Protein AF-A0A515HGI5-F1 (afdb_monomer)

Solvent-accessible surface area (backbone atoms only — not comparable to full-atom values): 8576 Å² total; per-residue (Å²): 140,82,84,86,80,77,75,66,64,67,62,56,62,54,68,78,71,72,86,83,85,88,84,92,78,90,78,96,66,94,70,82,84,77,70,82,74,80,68,77,83,70,63,61,58,59,53,52,50,56,49,50,52,51,30,53,51,26,52,74,74,65,39,55,68,63,23,52,50,46,45,52,54,48,57,76,73,31,30,85,83,54,55,74,58,27,27,50,49,30,54,52,42,52,52,51,53,32,55,77,66,72,48,79,80,79,85,84,60,73,67,54,58,60,51,47,54,75,75,41,64,63,63,55,50,54,49,54,54,50,54,66,72,74,108

Nearest PDB structures (foldseek):
  5b3h-assembly2_D  TM=8.197E-01  e=2.153E-03  Arabidopsis thaliana
  5b3h-assembly1_A  TM=8.182E-01  e=2.288E-03  Arabidopsis thaliana
  2d2s-assembly1_A  TM=8.389E-01  e=7.879E+00  Saccharomyces cerevisiae

Structure (mmCIF, N/CA/C/O backbone):
data_AF-A0A515HGI5-F1
#
_entry.id   AF-A0A515HGI5-F1
#
loop_
_atom_site.group_PDB
_atom_site.id
_atom_site.type_symbol
_atom_site.label_atom_id
_atom_site.label_alt_id
_atom_site.label_comp_id
_atom_site.label_asym_id
_atom_site.label_entity_id
_atom_site.label_seq_id
_atom_site.pdbx_PDB_ins_code
_atom_site.Cartn_x
_atom_site.Cartn_y
_atom_site.Cartn_z
_atom_site.o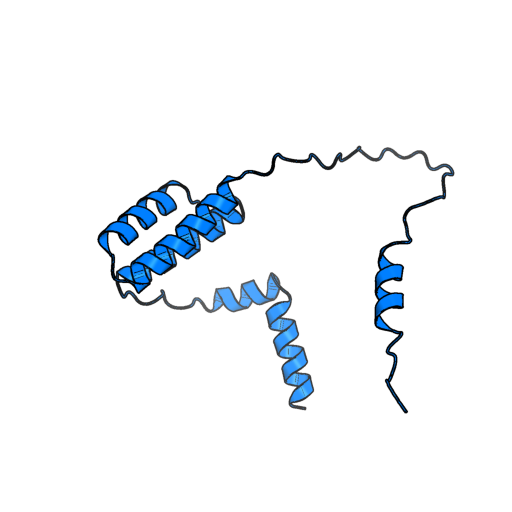ccupancy
_atom_site.B_iso_or_equiv
_atom_site.auth_seq_id
_atom_site.auth_comp_id
_atom_site.auth_asym_id
_atom_site.auth_atom_id
_atom_site.pdbx_PDB_model_num
ATOM 1 N N . MET A 1 1 ? 50.529 -17.549 0.364 1.00 38.00 1 MET A N 1
ATOM 2 C CA . MET A 1 1 ? 50.466 -17.084 -1.042 1.00 38.00 1 MET A CA 1
ATOM 3 C C . MET A 1 1 ? 49.155 -17.610 -1.610 1.00 38.00 1 MET A C 1
ATOM 5 O O . MET A 1 1 ? 48.990 -18.815 -1.570 1.00 38.00 1 MET A O 1
ATOM 9 N N . LEU A 1 2 ? 48.147 -16.842 -2.024 1.00 35.50 2 LEU A N 1
ATOM 10 C CA . LEU A 1 2 ? 48.028 -15.441 -2.443 1.00 35.50 2 LEU A CA 1
ATOM 11 C C . LEU A 1 2 ? 46.649 -14.912 -1.991 1.00 35.50 2 LEU A C 1
ATOM 13 O O . LEU A 1 2 ? 45.642 -15.561 -2.255 1.00 35.50 2 LEU A O 1
ATOM 17 N N . THR A 1 3 ? 46.590 -13.745 -1.347 1.00 35.22 3 THR A N 1
ATOM 18 C CA . THR A 1 3 ? 45.359 -12.947 -1.246 1.00 35.22 3 THR A CA 1
ATOM 19 C C . THR A 1 3 ? 45.300 -12.046 -2.475 1.00 35.22 3 THR A C 1
ATOM 21 O O . THR A 1 3 ? 46.195 -11.236 -2.712 1.00 35.22 3 THR A O 1
ATOM 24 N N . ILE A 1 4 ? 44.281 -12.239 -3.310 1.00 42.59 4 ILE A N 1
ATOM 25 C CA . ILE A 1 4 ? 44.051 -11.423 -4.503 1.00 42.59 4 ILE A CA 1
AT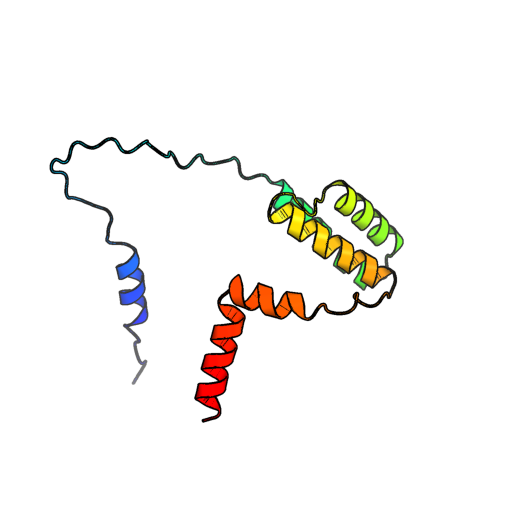OM 26 C C . ILE A 1 4 ? 43.473 -10.088 -4.032 1.00 42.59 4 ILE A C 1
ATOM 28 O O . ILE A 1 4 ? 42.347 -10.018 -3.550 1.00 42.59 4 ILE A O 1
ATOM 32 N N . SER A 1 5 ? 44.295 -9.048 -4.129 1.00 40.59 5 SER A N 1
ATOM 33 C CA . SER A 1 5 ? 43.926 -7.659 -3.880 1.00 40.59 5 SER A CA 1
ATOM 34 C C . SER A 1 5 ? 43.156 -7.133 -5.096 1.00 40.59 5 SER A C 1
ATOM 36 O O . SER A 1 5 ? 43.644 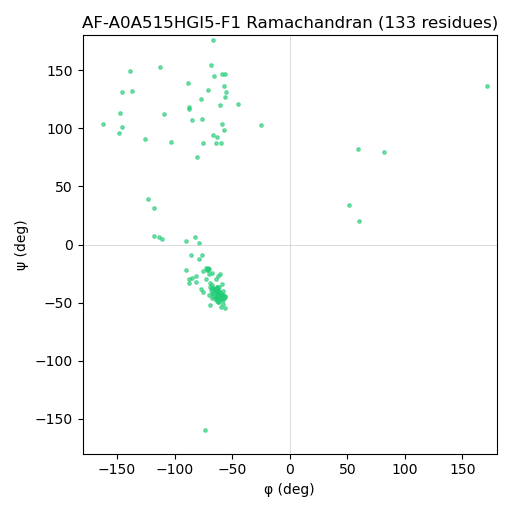-7.243 -6.220 1.00 40.59 5 SER A O 1
ATOM 38 N N . THR A 1 6 ? 41.950 -6.599 -4.896 1.00 50.44 6 THR A N 1
ATOM 39 C CA . THR A 1 6 ? 41.094 -6.003 -5.937 1.00 50.44 6 THR A CA 1
ATOM 40 C C . THR A 1 6 ? 41.150 -4.470 -5.854 1.00 50.44 6 THR A C 1
ATOM 42 O O . THR A 1 6 ? 40.312 -3.875 -5.181 1.00 50.44 6 THR A O 1
ATOM 45 N N . PRO A 1 7 ? 42.100 -3.792 -6.526 1.00 50.66 7 PRO A N 1
ATOM 46 C CA . PRO A 1 7 ? 42.270 -2.335 -6.432 1.00 50.66 7 PRO A CA 1
ATOM 47 C C . PRO A 1 7 ? 41.270 -1.514 -7.272 1.00 50.66 7 PRO A C 1
ATOM 49 O O . PRO A 1 7 ? 41.363 -0.292 -7.314 1.00 50.66 7 PRO A O 1
ATOM 52 N N . CYS A 1 8 ? 40.330 -2.153 -7.977 1.00 50.16 8 CYS A N 1
ATOM 53 C CA . CYS A 1 8 ? 39.478 -1.469 -8.956 1.00 50.16 8 CYS A CA 1
ATOM 54 C C . CYS A 1 8 ? 38.283 -0.724 -8.327 1.00 50.16 8 CYS A C 1
ATOM 56 O O . CYS A 1 8 ? 37.830 0.274 -8.882 1.00 50.16 8 CYS A O 1
ATOM 58 N N . LEU A 1 9 ? 37.787 -1.163 -7.162 1.00 51.34 9 LEU A N 1
ATOM 59 C CA . LEU A 1 9 ? 36.572 -0.586 -6.573 1.00 51.34 9 LEU A CA 1
ATOM 60 C C . LEU A 1 9 ? 36.824 0.782 -5.910 1.00 51.34 9 LEU A C 1
ATOM 62 O O . LEU A 1 9 ? 36.020 1.697 -6.074 1.00 51.34 9 LEU A O 1
ATOM 66 N N . ASP A 1 10 ? 37.968 0.953 -5.239 1.00 49.84 10 ASP A N 1
ATOM 67 C CA . ASP A 1 10 ? 38.320 2.214 -4.566 1.00 49.84 10 ASP A CA 1
ATOM 68 C C . ASP A 1 10 ? 38.618 3.354 -5.550 1.00 49.84 10 ASP A C 1
ATOM 70 O O . ASP A 1 10 ? 38.276 4.505 -5.288 1.00 49.84 10 ASP A O 1
ATOM 74 N N . GLN A 1 11 ? 39.184 3.054 -6.724 1.00 52.41 11 GLN A N 1
ATOM 75 C CA . GLN A 1 11 ? 39.459 4.072 -7.750 1.00 52.41 11 GLN A CA 1
ATOM 76 C C . GLN A 1 11 ? 38.193 4.585 -8.449 1.00 52.41 11 GLN A C 1
ATOM 78 O O . GLN A 1 11 ? 38.197 5.684 -8.998 1.00 52.41 11 GLN A O 1
ATOM 83 N N . MET A 1 12 ? 37.098 3.818 -8.430 1.00 48.91 12 MET A N 1
ATOM 84 C CA . MET A 1 12 ? 35.843 4.251 -9.048 1.00 48.91 12 MET A CA 1
ATOM 85 C C . MET A 1 12 ? 35.053 5.188 -8.123 1.00 48.91 12 MET A C 1
ATOM 87 O O . MET A 1 12 ? 34.406 6.117 -8.602 1.00 48.91 12 MET A O 1
ATOM 91 N N . LEU A 1 13 ? 35.154 5.000 -6.802 1.00 48.25 13 LEU A N 1
ATOM 92 C CA . LEU A 1 13 ? 34.482 5.841 -5.804 1.00 48.25 13 LEU A CA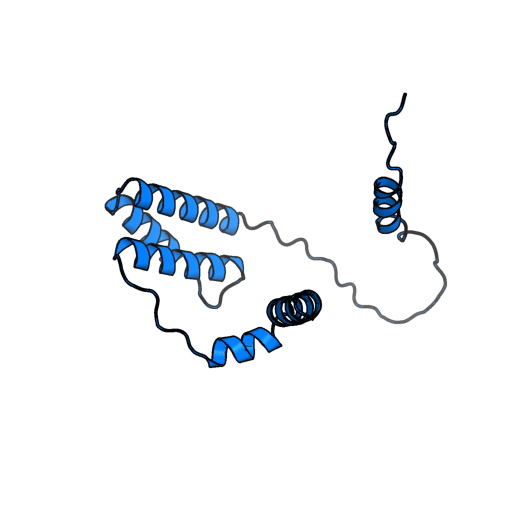 1
ATOM 93 C C . LEU A 1 13 ? 35.114 7.235 -5.671 1.00 48.25 13 LEU A C 1
ATOM 95 O O . LEU A 1 13 ? 34.394 8.198 -5.420 1.00 48.25 13 LEU A O 1
ATOM 99 N N . THR A 1 14 ? 36.420 7.375 -5.915 1.00 48.31 14 THR A N 1
ATOM 100 C CA . THR A 1 14 ? 37.104 8.683 -5.907 1.00 48.31 14 THR A CA 1
ATOM 101 C C . THR A 1 14 ? 36.809 9.524 -7.151 1.00 48.31 14 THR A C 1
ATOM 103 O O . THR A 1 14 ? 36.888 10.750 -7.101 1.00 48.31 14 THR A O 1
ATOM 106 N N . SER A 1 15 ? 36.408 8.895 -8.263 1.00 42.94 15 SER A N 1
ATOM 107 C CA . SER A 1 15 ? 36.066 9.596 -9.510 1.00 42.94 15 SER A CA 1
ATOM 108 C C . SER A 1 15 ? 34.756 10.392 -9.415 1.00 42.94 15 SER A C 1
ATOM 110 O O . SER A 1 15 ? 34.563 11.354 -10.154 1.00 42.94 15 SER A O 1
ATOM 112 N N . PHE A 1 16 ? 33.873 10.053 -8.469 1.00 40.91 16 PHE A N 1
ATOM 113 C CA . PHE A 1 16 ? 32.624 10.790 -8.244 1.00 40.91 16 PHE A CA 1
ATOM 114 C C . PHE A 1 16 ? 32.777 12.009 -7.320 1.00 40.91 16 PHE A C 1
ATOM 116 O O . PHE A 1 16 ? 31.839 12.795 -7.208 1.00 40.91 16 PHE A O 1
ATOM 123 N N . THR A 1 17 ? 33.934 12.196 -6.675 1.00 46.88 17 THR A N 1
ATOM 124 C CA . THR A 1 17 ? 34.132 13.234 -5.644 1.00 46.88 17 THR A CA 1
ATOM 125 C C . THR A 1 17 ? 35.070 14.377 -6.048 1.00 46.88 17 THR A C 1
ATOM 127 O O . THR A 1 17 ? 35.344 15.236 -5.220 1.00 46.88 17 THR A O 1
ATOM 130 N N . SER A 1 18 ? 35.565 14.428 -7.291 1.00 40.84 18 SER A N 1
ATOM 131 C CA . SER A 1 18 ? 36.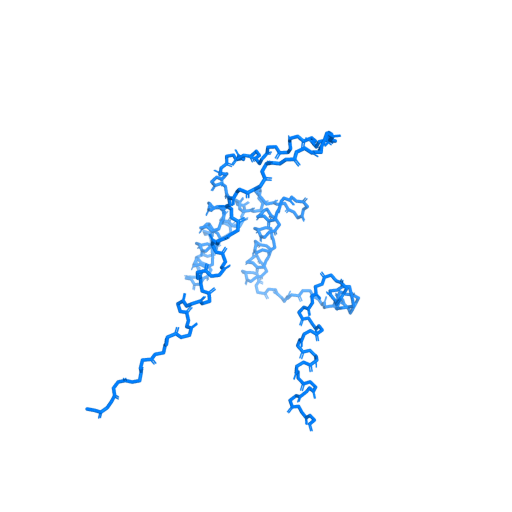634 15.368 -7.695 1.00 40.84 18 SER A CA 1
ATOM 132 C C . SER A 1 18 ? 36.259 16.379 -8.783 1.00 40.84 18 SER A C 1
ATOM 134 O O . SER A 1 18 ? 37.127 16.799 -9.541 1.00 40.84 18 SER A O 1
ATOM 136 N N . HIS A 1 19 ? 35.002 16.821 -8.863 1.00 42.34 19 HIS A N 1
ATOM 137 C CA . HIS A 1 19 ? 34.651 17.937 -9.755 1.00 42.34 19 HIS A CA 1
ATOM 138 C C . HIS A 1 19 ? 33.982 19.117 -9.041 1.00 42.34 19 HIS A C 1
ATOM 140 O O . HIS A 1 19 ? 33.089 19.755 -9.589 1.00 42.34 19 HIS A O 1
ATOM 146 N N . GLU A 1 20 ? 34.456 19.447 -7.842 1.00 42.91 20 GLU A N 1
ATOM 147 C CA . GLU A 1 20 ? 34.220 20.755 -7.230 1.00 42.91 20 GLU A CA 1
ATOM 148 C C . GLU A 1 20 ? 35.578 21.346 -6.848 1.00 42.91 20 GLU A C 1
ATOM 150 O O . GLU A 1 20 ? 36.102 21.010 -5.795 1.00 42.91 20 GLU A O 1
ATOM 155 N N . GLU A 1 21 ? 36.190 22.116 -7.757 1.00 36.97 21 GLU A N 1
ATOM 156 C CA . GLU A 1 21 ? 36.837 23.412 -7.473 1.00 36.97 21 GLU A CA 1
ATOM 157 C C . GLU A 1 21 ? 37.632 23.953 -8.687 1.00 36.97 21 GLU A C 1
ATOM 159 O O . GLU A 1 21 ? 38.370 23.233 -9.354 1.00 36.97 21 GLU A O 1
ATOM 164 N N . GLU A 1 22 ? 37.466 25.262 -8.925 1.00 35.94 22 GLU A N 1
ATOM 165 C CA . GLU A 1 22 ? 38.359 26.176 -9.664 1.00 35.94 22 GLU A CA 1
ATOM 166 C C . GLU A 1 22 ? 38.319 26.233 -11.214 1.00 35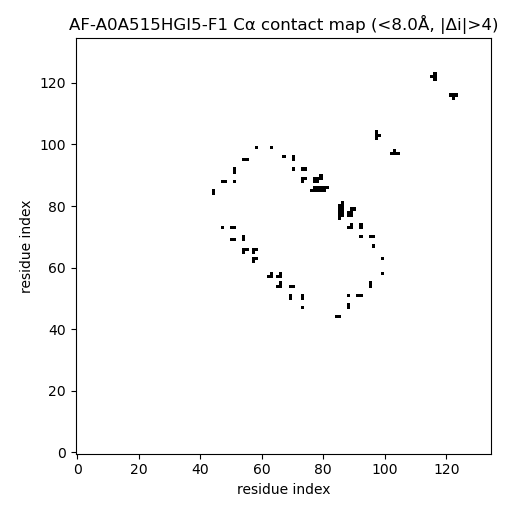.94 22 GLU A C 1
ATOM 168 O O . GLU A 1 22 ? 39.255 25.846 -11.915 1.00 35.94 22 GLU A O 1
ATOM 173 N N . HIS A 1 23 ? 37.323 26.950 -11.759 1.00 34.03 23 HIS A N 1
ATOM 174 C CA . HIS A 1 23 ? 37.644 27.982 -12.763 1.00 34.03 23 HIS A CA 1
ATOM 175 C C . HIS A 1 23 ? 36.665 29.165 -12.734 1.00 34.03 23 HIS A C 1
ATOM 177 O O . HIS A 1 23 ? 35.594 29.159 -13.341 1.00 34.03 23 HIS A O 1
ATOM 183 N N . ASN A 1 24 ? 37.070 30.217 -12.026 1.00 36.81 24 ASN A N 1
ATOM 184 C CA . ASN A 1 24 ? 36.473 31.540 -12.098 1.00 36.81 24 ASN A CA 1
ATOM 185 C C . ASN A 1 24 ? 37.106 32.309 -13.267 1.00 36.81 24 ASN A C 1
ATOM 187 O O . ASN A 1 24 ? 38.260 32.721 -13.170 1.00 36.81 24 ASN A O 1
ATOM 191 N N . GLN A 1 25 ? 36.362 32.506 -14.360 1.00 36.44 25 GLN A N 1
ATOM 192 C CA . GLN A 1 25 ? 36.553 33.650 -15.257 1.00 36.44 25 GLN A CA 1
ATOM 193 C C . GLN A 1 25 ? 35.316 33.877 -16.149 1.00 36.44 25 GLN A C 1
ATOM 195 O O . GLN A 1 25 ? 35.081 33.199 -17.143 1.00 36.44 25 GLN A O 1
ATOM 200 N N . GLN A 1 26 ? 34.544 34.897 -15.767 1.00 42.34 26 GLN A N 1
ATOM 201 C CA . GLN A 1 26 ? 33.887 35.852 -16.664 1.00 42.34 26 GLN A CA 1
ATOM 202 C C . GLN A 1 26 ? 32.891 35.312 -17.718 1.00 42.34 26 GLN A C 1
ATOM 204 O O . GLN A 1 26 ? 33.173 35.277 -18.915 1.00 42.34 26 GLN A O 1
ATOM 209 N N . LYS A 1 27 ? 31.636 35.065 -17.313 1.00 38.22 27 LYS A N 1
ATOM 210 C CA . LYS A 1 27 ? 30.482 35.269 -18.210 1.00 38.22 27 LYS A CA 1
ATOM 211 C C . LYS A 1 27 ? 29.252 35.753 -17.443 1.00 38.22 27 LYS A C 1
ATOM 213 O O . LYS A 1 27 ? 28.532 35.012 -16.789 1.00 38.22 27 LYS A O 1
ATOM 218 N N . GLN A 1 28 ? 29.053 37.054 -17.555 1.00 42.00 28 GLN A N 1
ATOM 219 C CA . GLN A 1 28 ? 27.926 37.851 -17.103 1.00 42.00 28 GLN A CA 1
ATOM 220 C C . GLN A 1 28 ? 26.621 37.379 -17.769 1.00 42.00 28 GLN A C 1
ATOM 222 O O . GLN A 1 28 ? 26.273 37.899 -18.817 1.00 42.00 28 GLN A O 1
ATOM 227 N N . HIS A 1 29 ? 25.908 36.398 -17.206 1.00 35.25 29 HIS A N 1
ATOM 228 C CA . HIS A 1 29 ? 24.497 36.135 -17.529 1.00 35.25 29 HIS A CA 1
ATOM 229 C C . HIS A 1 29 ? 23.757 35.609 -16.290 1.00 35.25 29 HIS A C 1
ATOM 231 O O . HIS A 1 29 ? 24.039 34.520 -15.794 1.00 35.25 29 HIS A O 1
ATOM 237 N N . GLN A 1 30 ? 22.820 36.436 -15.814 1.00 47.94 30 GLN A N 1
ATOM 238 C CA . GLN A 1 30 ? 21.785 36.175 -14.809 1.00 47.94 30 GLN A CA 1
ATOM 239 C C . GLN A 1 30 ? 21.401 34.689 -14.690 1.00 47.94 30 GLN A C 1
ATOM 241 O O . GLN A 1 30 ? 20.625 34.183 -15.494 1.00 47.94 30 GLN A O 1
ATOM 246 N N . HIS A 1 31 ? 21.887 34.010 -13.653 1.00 37.44 31 HIS A N 1
ATOM 247 C CA . HIS A 1 31 ? 21.286 32.769 -13.174 1.00 37.44 31 HIS A CA 1
ATOM 248 C C . HIS A 1 31 ? 20.625 33.069 -11.834 1.00 37.44 31 HIS A C 1
ATOM 250 O O . HIS A 1 31 ? 21.293 33.405 -10.857 1.00 37.44 31 HIS A O 1
ATOM 256 N N . LEU A 1 32 ? 19.291 33.006 -11.828 1.00 43.38 32 LEU A N 1
ATOM 257 C CA . LEU A 1 32 ? 18.465 32.995 -10.626 1.00 43.38 32 LEU A CA 1
ATOM 258 C C . LEU A 1 32 ? 19.079 32.019 -9.612 1.00 43.38 32 LEU A C 1
ATOM 260 O O . LEU A 1 32 ? 19.201 30.830 -9.900 1.00 43.38 32 LEU A O 1
ATOM 264 N N . LEU A 1 33 ? 19.436 32.516 -8.428 1.00 41.03 33 LEU A N 1
ATOM 265 C CA . LEU A 1 33 ? 19.828 31.685 -7.295 1.00 41.03 33 LEU A CA 1
ATOM 266 C C . LEU A 1 33 ? 18.636 30.812 -6.881 1.00 41.03 33 LEU A C 1
ATOM 268 O O . LEU A 1 33 ? 17.797 31.218 -6.077 1.00 41.03 33 LEU A O 1
ATOM 272 N N . ILE A 1 34 ? 18.555 29.598 -7.422 1.00 48.41 34 ILE A N 1
ATOM 273 C CA . ILE A 1 34 ? 17.757 28.530 -6.826 1.00 48.41 34 ILE A CA 1
ATOM 274 C C . ILE A 1 34 ? 18.556 28.054 -5.616 1.00 48.41 34 ILE A C 1
ATOM 276 O O . ILE A 1 34 ? 19.379 27.146 -5.696 1.00 48.41 34 ILE A O 1
ATOM 280 N N . HIS A 1 35 ? 18.345 28.717 -4.481 1.00 45.53 35 HIS A N 1
ATOM 281 C CA . HIS A 1 35 ? 18.717 28.148 -3.195 1.00 45.53 35 HIS A CA 1
ATOM 282 C C . HIS A 1 35 ? 18.019 26.784 -3.059 1.00 45.53 35 HIS A C 1
ATOM 284 O O . HIS A 1 35 ? 16.790 26.737 -3.186 1.00 45.53 35 HIS A O 1
ATOM 290 N N . PRO A 1 36 ? 18.733 25.681 -2.760 1.00 46.44 36 PRO A N 1
ATOM 291 C CA . PRO A 1 36 ? 18.085 24.479 -2.271 1.00 46.44 36 PRO A CA 1
ATOM 292 C C . PRO A 1 36 ? 17.518 24.832 -0.897 1.00 46.44 36 PRO A C 1
ATOM 294 O O . PRO A 1 36 ? 18.214 24.843 0.120 1.00 46.44 36 PRO A O 1
ATOM 297 N N . ARG A 1 37 ? 16.244 25.222 -0.887 1.00 37.50 37 ARG A N 1
ATOM 298 C CA . ARG A 1 37 ? 15.458 25.421 0.321 1.00 37.50 37 ARG A CA 1
ATOM 299 C C . ARG A 1 37 ? 15.465 24.079 1.047 1.00 37.50 37 ARG A C 1
ATOM 301 O O . ARG A 1 37 ? 14.818 23.132 0.611 1.00 37.50 37 ARG A O 1
ATOM 308 N N . ARG A 1 38 ? 16.274 23.972 2.107 1.00 47.78 38 ARG A N 1
ATOM 309 C CA . ARG A 1 38 ? 16.208 22.866 3.066 1.00 47.78 38 ARG A CA 1
ATOM 310 C C . ARG A 1 38 ? 14.843 22.960 3.735 1.00 47.78 38 ARG A C 1
ATOM 312 O O . ARG A 1 38 ? 14.685 23.652 4.737 1.00 47.78 38 ARG A O 1
ATOM 319 N N . GLU A 1 39 ? 13.849 22.339 3.114 1.00 54.00 39 GLU A N 1
ATOM 320 C CA . GLU A 1 39 ? 12.560 22.104 3.741 1.00 54.00 39 GLU A CA 1
ATOM 321 C C . GLU A 1 39 ? 12.805 21.319 5.039 1.00 54.00 39 GLU A C 1
ATOM 323 O O . GLU A 1 39 ? 13.643 20.408 5.058 1.00 54.00 39 GLU A O 1
ATOM 328 N N . PRO A 1 40 ? 12.138 21.680 6.145 1.00 54.06 40 PRO A N 1
ATOM 329 C CA . PRO A 1 40 ? 12.252 20.933 7.386 1.00 54.06 40 PRO A CA 1
ATOM 330 C C . PRO A 1 40 ? 11.891 19.473 7.110 1.00 54.06 40 PRO A C 1
ATOM 332 O O . PRO A 1 40 ? 10.871 19.194 6.479 1.00 54.06 40 PRO A O 1
ATOM 335 N N . VAL A 1 41 ? 12.726 18.539 7.576 1.00 57.53 41 VAL A N 1
ATOM 336 C CA . VAL A 1 41 ? 12.416 17.105 7.549 1.00 57.53 41 VAL A CA 1
ATOM 337 C C . VAL A 1 41 ? 11.105 16.912 8.306 1.00 57.53 41 VAL A C 1
ATOM 339 O O . VAL A 1 41 ? 11.062 16.915 9.535 1.00 57.53 41 VAL A O 1
ATOM 342 N N . SER A 1 42 ? 10.011 16.809 7.556 1.00 60.06 42 SER A N 1
ATOM 343 C CA . SER A 1 42 ? 8.708 16.452 8.088 1.00 60.06 42 SER A CA 1
ATOM 344 C C . SER A 1 42 ? 8.861 15.065 8.701 1.00 60.06 42 SER A C 1
ATOM 346 O O . SER A 1 42 ? 9.249 14.125 8.017 1.00 60.06 42 SER A O 1
ATOM 348 N N . THR A 1 43 ? 8.613 14.924 10.000 1.00 65.88 43 THR A N 1
ATOM 349 C CA . THR A 1 43 ? 8.662 13.634 10.714 1.00 65.88 43 THR A CA 1
ATOM 350 C C . THR A 1 43 ? 7.432 12.768 10.430 1.00 65.88 43 THR A C 1
ATOM 352 O O . THR A 1 43 ? 7.406 11.585 10.774 1.00 65.88 43 THR A O 1
ATOM 355 N N . ARG A 1 44 ? 6.420 13.331 9.755 1.00 69.06 44 ARG A N 1
ATOM 356 C CA . ARG A 1 44 ? 5.169 12.659 9.378 1.00 69.06 44 ARG A CA 1
ATOM 357 C C . ARG A 1 44 ? 5.352 11.381 8.540 1.00 69.06 44 ARG A C 1
ATOM 359 O O . ARG A 1 44 ? 4.723 10.389 8.902 1.00 69.06 44 ARG A O 1
ATOM 366 N N . PRO A 1 45 ? 6.212 11.331 7.501 1.00 71.31 45 PRO A N 1
ATOM 367 C CA . PRO A 1 45 ? 6.418 10.126 6.693 1.00 71.31 45 PRO A CA 1
ATOM 368 C C . PRO A 1 45 ? 6.998 8.964 7.505 1.00 71.31 45 PRO A C 1
ATOM 370 O O . PRO A 1 45 ? 6.634 7.810 7.301 1.00 71.31 45 PRO A O 1
ATOM 373 N N . ALA A 1 46 ? 7.885 9.260 8.461 1.00 81.19 46 ALA A N 1
ATOM 374 C CA . ALA A 1 46 ? 8.454 8.242 9.339 1.00 81.19 46 ALA A CA 1
ATOM 375 C C . ALA A 1 46 ? 7.390 7.671 10.291 1.00 81.19 46 ALA A C 1
ATOM 377 O O . ALA A 1 46 ? 7.339 6.465 10.522 1.00 81.19 46 ALA A O 1
ATOM 378 N N . GLN A 1 47 ? 6.501 8.527 10.805 1.00 88.25 47 GLN A N 1
ATOM 379 C CA . GLN A 1 47 ? 5.412 8.114 11.690 1.00 88.25 47 GLN A CA 1
ATOM 380 C C . GLN A 1 47 ? 4.369 7.255 10.970 1.00 88.25 47 GLN A C 1
ATOM 382 O O . GLN A 1 47 ? 3.982 6.208 11.495 1.00 88.25 47 GLN A O 1
ATOM 387 N N . SER A 1 48 ? 3.937 7.652 9.769 1.00 90.50 48 SER A N 1
ATOM 388 C CA . SER A 1 48 ? 2.983 6.860 8.987 1.00 90.50 48 SER A CA 1
ATOM 389 C C . SER A 1 48 ? 3.570 5.503 8.600 1.00 90.50 48 SER A C 1
ATOM 391 O O . SER A 1 48 ? 2.883 4.489 8.709 1.00 90.50 48 SER A O 1
ATOM 393 N N . HIS A 1 49 ? 4.859 5.451 8.255 1.00 92.56 49 HIS A N 1
ATOM 394 C CA . HIS A 1 49 ? 5.560 4.204 7.963 1.00 92.56 49 HIS A CA 1
ATOM 395 C C . HIS A 1 49 ? 5.608 3.257 9.171 1.00 92.56 49 HIS A C 1
ATOM 397 O O . HIS A 1 49 ? 5.215 2.098 9.058 1.00 92.56 49 HIS A O 1
ATOM 403 N N . CYS A 1 50 ? 6.003 3.740 10.352 1.00 95.19 50 CYS A N 1
ATOM 404 C CA . CYS A 1 50 ? 5.984 2.924 11.571 1.00 95.19 50 CYS A CA 1
ATOM 405 C C . CYS A 1 50 ? 4.579 2.392 11.889 1.00 95.19 50 CYS A C 1
ATOM 407 O O . CYS A 1 50 ? 4.422 1.229 12.262 1.00 95.19 50 CYS A O 1
ATOM 409 N N . LEU A 1 51 ? 3.545 3.218 11.702 1.00 95.81 51 LEU A N 1
ATOM 410 C CA . LEU A 1 51 ? 2.161 2.809 11.928 1.00 95.81 51 LEU A CA 1
ATOM 411 C C . LEU A 1 51 ? 1.685 1.762 10.905 1.00 95.81 51 LEU A C 1
ATOM 413 O O . LEU A 1 51 ? 0.947 0.850 11.276 1.00 95.81 51 LEU A O 1
ATOM 417 N N . LEU A 1 52 ? 2.133 1.839 9.648 1.00 96.75 52 LEU A N 1
ATOM 418 C CA . LEU A 1 52 ? 1.878 0.814 8.629 1.00 96.75 52 LEU A CA 1
ATOM 419 C C . LEU A 1 52 ? 2.500 -0.532 9.002 1.00 96.75 52 LEU A C 1
ATOM 421 O O . LEU A 1 52 ? 1.810 -1.551 8.932 1.00 96.75 52 LEU A O 1
ATOM 425 N N . LEU A 1 53 ? 3.769 -0.540 9.428 1.00 96.81 53 LEU A N 1
ATOM 426 C CA . LEU A 1 53 ? 4.434 -1.762 9.889 1.00 96.81 53 LEU A CA 1
ATOM 427 C C . LEU A 1 53 ? 3.692 -2.356 11.082 1.00 96.81 53 LEU A C 1
ATOM 429 O O . LEU A 1 53 ? 3.350 -3.537 11.074 1.00 96.81 53 LEU A O 1
ATOM 433 N N . ARG A 1 54 ? 3.347 -1.519 12.063 1.00 97.50 54 ARG A N 1
ATOM 434 C CA . ARG A 1 54 ? 2.602 -1.973 13.234 1.00 97.50 54 ARG A CA 1
ATOM 435 C C . ARG A 1 54 ? 1.228 -2.527 12.865 1.00 97.50 54 ARG A C 1
ATOM 437 O O . ARG A 1 54 ? 0.809 -3.540 13.411 1.00 97.50 54 ARG A O 1
ATOM 444 N N . CYS A 1 55 ? 0.524 -1.907 11.921 1.00 96.88 55 CYS A N 1
ATOM 445 C CA . CYS A 1 55 ? -0.749 -2.421 11.420 1.00 96.88 55 CYS A CA 1
ATOM 446 C C . CYS A 1 55 ? -0.588 -3.805 10.767 1.00 96.88 55 CYS A C 1
ATOM 448 O O . CYS A 1 55 ? -1.403 -4.695 11.009 1.00 96.88 55 CYS A O 1
ATOM 450 N N . ALA A 1 56 ? 0.480 -4.017 9.991 1.00 97.31 56 ALA A N 1
ATOM 451 C CA . ALA A 1 56 ? 0.786 -5.320 9.405 1.00 97.31 56 ALA A CA 1
ATOM 452 C C . ALA A 1 56 ? 1.073 -6.386 10.478 1.00 97.31 56 ALA A C 1
ATOM 454 O O . ALA A 1 56 ? 0.561 -7.501 10.375 1.00 97.31 56 ALA A O 1
ATOM 455 N N . GLU A 1 57 ? 1.813 -6.034 11.533 1.00 97.69 57 GLU A N 1
ATOM 456 C CA . GLU A 1 57 ? 2.040 -6.912 12.687 1.00 97.69 57 GLU A CA 1
ATOM 457 C C . GLU A 1 57 ? 0.732 -7.278 13.393 1.00 97.69 57 GLU A C 1
ATOM 459 O O . GLU A 1 57 ? 0.513 -8.449 13.694 1.00 97.69 57 GLU A O 1
ATOM 464 N N . LEU A 1 58 ? -0.156 -6.309 13.633 1.00 97.62 58 LEU A N 1
ATOM 465 C CA . LEU A 1 58 ? -1.453 -6.555 14.274 1.00 97.62 58 LEU A CA 1
ATOM 466 C C . LEU A 1 58 ? -2.318 -7.512 13.443 1.00 97.62 58 LEU A C 1
ATOM 468 O O . LEU A 1 58 ? -2.915 -8.433 13.994 1.00 97.62 58 LEU A O 1
ATOM 472 N N . ILE A 1 59 ? -2.332 -7.350 12.115 1.00 96.12 59 ILE A N 1
ATOM 473 C CA . ILE A 1 59 ? -3.019 -8.279 11.204 1.00 96.12 59 ILE A CA 1
ATOM 474 C C . ILE A 1 59 ? -2.398 -9.678 11.279 1.00 96.12 59 ILE A C 1
ATOM 476 O O . ILE A 1 59 ? -3.132 -10.662 11.319 1.00 96.12 59 ILE A O 1
ATOM 480 N N . HIS A 1 60 ? -1.066 -9.778 11.318 1.00 96.38 60 HIS A N 1
ATOM 481 C CA . HIS A 1 60 ? -0.360 -11.056 11.429 1.00 96.38 60 HIS A CA 1
ATOM 482 C C . HIS A 1 60 ? -0.680 -11.796 12.737 1.00 96.38 60 HIS A C 1
ATOM 484 O O . HIS A 1 60 ? -0.910 -13.001 12.712 1.00 96.38 60 HIS A O 1
ATOM 490 N N . HIS A 1 61 ? -0.767 -11.074 13.856 1.00 97.31 61 HIS A N 1
ATOM 491 C CA . HIS A 1 61 ? -1.135 -11.626 15.165 1.00 97.31 61 HIS A CA 1
ATOM 492 C C . HIS A 1 61 ? -2.656 -11.776 15.362 1.00 97.31 61 HIS A C 1
ATOM 494 O O . HIS A 1 61 ? -3.097 -12.107 16.459 1.00 97.31 61 HIS A O 1
ATOM 500 N N . ALA A 1 62 ? -3.459 -11.538 14.317 1.00 95.19 62 ALA A N 1
ATOM 501 C CA . ALA A 1 62 ? -4.922 -11.594 14.331 1.00 95.19 62 ALA A CA 1
ATOM 502 C C . ALA A 1 62 ? -5.619 -10.619 15.310 1.00 95.19 62 ALA A C 1
ATOM 504 O O . ALA A 1 62 ? -6.801 -10.786 15.618 1.00 95.19 62 ALA A O 1
ATOM 505 N N . ASP A 1 63 ? -4.945 -9.548 15.743 1.00 96.75 63 ASP A N 1
ATOM 506 C CA . ASP A 1 63 ? -5.577 -8.449 16.483 1.00 96.75 63 ASP A CA 1
ATOM 507 C C . ASP A 1 63 ? -6.286 -7.494 15.509 1.00 96.75 63 ASP A C 1
ATOM 509 O O . ASP A 1 63 ? -5.826 -6.398 15.165 1.00 96.75 63 ASP A O 1
ATOM 513 N N . PHE A 1 64 ? -7.439 -7.944 15.011 1.00 95.94 64 PHE A N 1
ATOM 514 C CA . PHE A 1 64 ? -8.202 -7.211 14.004 1.00 95.94 64 PHE A CA 1
ATOM 515 C C . PHE A 1 64 ? -8.842 -5.931 14.547 1.00 95.94 64 PHE A C 1
ATOM 517 O O . PHE A 1 64 ? -9.097 -5.007 13.771 1.00 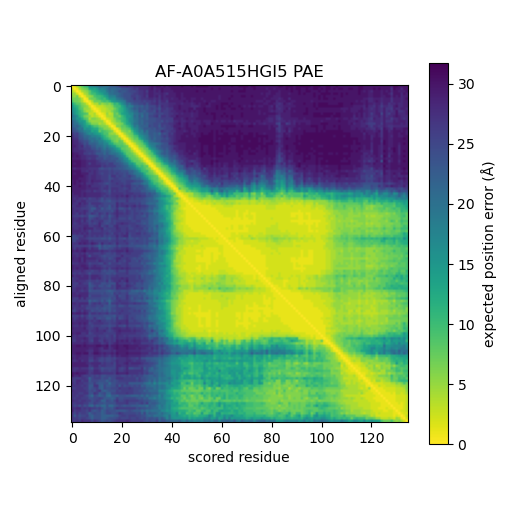95.94 64 PHE A O 1
ATOM 524 N N . ALA A 1 65 ? -9.106 -5.850 15.852 1.00 96.56 65 ALA A N 1
ATOM 525 C CA . ALA A 1 65 ? -9.684 -4.658 16.464 1.00 96.56 65 ALA A CA 1
ATOM 526 C C . ALA A 1 65 ? -8.671 -3.506 16.447 1.00 96.56 65 ALA A C 1
ATOM 528 O O . ALA A 1 65 ? -8.965 -2.434 15.904 1.00 96.56 65 ALA A O 1
ATOM 529 N N . ALA A 1 66 ? -7.453 -3.751 16.941 1.00 96.75 66 ALA A N 1
ATOM 530 C CA . ALA A 1 66 ? -6.378 -2.768 16.899 1.00 96.75 66 ALA A CA 1
ATOM 531 C C . ALA A 1 66 ? -5.961 -2.450 15.455 1.00 96.75 66 ALA A C 1
ATOM 533 O O . ALA A 1 66 ? -5.759 -1.284 15.110 1.00 96.75 66 ALA A O 1
ATOM 534 N N . ALA A 1 67 ? -5.908 -3.456 14.573 1.00 96.81 67 ALA A N 1
ATOM 535 C CA . ALA A 1 67 ? -5.598 -3.243 13.161 1.00 96.81 67 ALA A CA 1
ATOM 536 C C . ALA A 1 67 ? -6.618 -2.326 12.466 1.00 96.81 67 ALA A C 1
ATOM 538 O O . ALA A 1 67 ? -6.228 -1.417 11.732 1.00 96.81 67 ALA A O 1
ATOM 539 N N . ARG A 1 68 ? -7.924 -2.505 12.718 1.00 96.69 68 ARG A N 1
ATOM 540 C CA . ARG A 1 68 ? -8.977 -1.628 12.170 1.00 96.69 68 ARG A CA 1
ATOM 541 C C . ARG A 1 68 ? -8.846 -0.196 12.674 1.00 96.69 68 ARG A C 1
ATOM 543 O O . ARG A 1 68 ? -9.051 0.734 11.896 1.00 96.69 68 ARG A O 1
ATOM 550 N N . HIS A 1 69 ? -8.477 -0.013 13.939 1.00 97.50 69 HIS A N 1
ATOM 551 C CA . HIS A 1 69 ? -8.221 1.314 14.487 1.00 97.50 69 HIS A CA 1
ATOM 552 C C . HIS A 1 69 ? -7.013 1.984 13.815 1.00 97.50 69 HIS A C 1
ATOM 554 O O . HIS A 1 69 ? -7.123 3.116 13.346 1.00 97.50 69 HIS A O 1
ATOM 560 N N . ALA A 1 70 ? -5.898 1.261 13.673 1.00 96.31 70 ALA A N 1
ATOM 561 C CA . ALA A 1 70 ? -4.717 1.751 12.964 1.00 96.31 70 ALA A CA 1
ATOM 562 C C . ALA A 1 70 ? -5.041 2.134 11.507 1.00 96.31 70 ALA A C 1
ATOM 564 O O . ALA A 1 70 ? -4.650 3.210 11.058 1.00 96.31 70 ALA A O 1
ATOM 565 N N . ILE A 1 71 ? -5.826 1.316 10.794 1.00 96.62 71 ILE A N 1
ATOM 566 C CA . ILE A 1 71 ? -6.319 1.630 9.440 1.00 96.62 71 ILE A CA 1
ATOM 567 C C . ILE A 1 71 ? -7.140 2.922 9.435 1.00 96.62 71 ILE A C 1
ATOM 569 O O . ILE A 1 71 ? -6.969 3.741 8.535 1.00 96.62 71 ILE A O 1
ATOM 573 N N . SER A 1 72 ? -8.013 3.129 10.425 1.00 96.94 72 SER A N 1
ATOM 574 C CA . SER A 1 72 ? -8.805 4.358 10.530 1.00 96.94 72 SER A CA 1
ATOM 575 C C . SER A 1 72 ? -7.907 5.589 10.649 1.00 96.94 72 SER A C 1
ATOM 577 O O . SER A 1 72 ? -8.105 6.556 9.914 1.00 96.94 72 SER A O 1
ATOM 579 N N . ILE A 1 73 ? -6.890 5.541 11.514 1.00 96.06 73 ILE A N 1
ATOM 580 C CA . ILE A 1 73 ? -5.923 6.636 11.680 1.00 96.06 73 ILE A CA 1
ATOM 581 C C . ILE A 1 73 ? -5.166 6.884 10.374 1.00 96.06 73 ILE A C 1
ATOM 583 O O . ILE A 1 73 ? -5.092 8.022 9.913 1.00 96.06 73 ILE A O 1
ATOM 587 N N . LEU A 1 74 ? -4.633 5.830 9.758 1.00 95.50 74 LEU A N 1
ATOM 588 C CA . LEU A 1 74 ? -3.881 5.932 8.509 1.00 95.50 74 LEU A CA 1
ATOM 589 C C . LEU A 1 74 ? -4.731 6.525 7.379 1.00 95.50 74 LEU A C 1
ATOM 591 O O . LEU A 1 74 ? -4.273 7.411 6.664 1.00 95.50 74 LEU A O 1
ATOM 595 N N . SER A 1 75 ? -5.990 6.098 7.256 1.00 94.94 75 SER A N 1
ATOM 596 C CA . SER A 1 75 ? -6.898 6.605 6.225 1.00 94.94 75 SER A CA 1
ATOM 597 C C . SER A 1 75 ? -7.195 8.097 6.380 1.00 94.94 75 SER A C 1
ATOM 599 O O . SER A 1 75 ? -7.212 8.805 5.379 1.00 94.94 75 SER A O 1
ATOM 601 N N . ALA A 1 76 ? -7.335 8.591 7.615 1.00 93.94 76 ALA A N 1
ATOM 602 C CA . ALA A 1 76 ? -7.599 10.002 7.900 1.00 93.94 76 ALA A CA 1
ATOM 603 C C . ALA A 1 76 ? -6.397 10.922 7.620 1.00 93.94 76 ALA A C 1
ATOM 605 O O . ALA A 1 76 ? -6.573 12.126 7.464 1.00 93.94 76 ALA A O 1
ATOM 606 N N . ASN A 1 77 ? -5.186 10.362 7.567 1.00 89.62 77 ASN A N 1
ATOM 607 C CA . ASN A 1 77 ? -3.939 11.112 7.402 1.00 89.62 77 ASN A CA 1
ATOM 608 C C . ASN A 1 77 ? -3.238 10.832 6.065 1.00 89.62 77 ASN A C 1
ATOM 610 O O . ASN A 1 77 ? -2.115 11.280 5.872 1.00 89.62 77 ASN A O 1
ATOM 614 N N . SER A 1 78 ? -3.867 10.079 5.161 1.00 93.69 78 SER A N 1
ATOM 615 C CA . SER A 1 78 ? -3.296 9.729 3.857 1.00 93.69 78 SER A CA 1
ATOM 616 C C . SER A 1 78 ? -4.072 10.387 2.722 1.00 93.69 78 SER A C 1
ATOM 618 O O . SER A 1 78 ? -5.273 10.627 2.846 1.00 93.69 78 SER A O 1
ATOM 620 N N . SER A 1 79 ? -3.404 10.642 1.597 1.00 92.50 79 SER A N 1
ATOM 621 C CA . SER A 1 79 ? -4.024 11.265 0.426 1.00 92.50 79 SER A CA 1
ATOM 622 C C . SER A 1 79 ? -3.590 10.586 -0.879 1.00 92.50 79 SER A C 1
ATOM 624 O O . SER A 1 79 ? -2.392 10.403 -1.098 1.00 92.50 79 SER A O 1
ATOM 626 N N . PRO A 1 80 ? -4.525 10.245 -1.790 1.00 93.12 80 PRO A N 1
ATOM 627 C CA . PRO A 1 80 ? -4.200 9.638 -3.086 1.00 93.12 80 PRO A CA 1
ATOM 628 C C . PRO A 1 80 ? -3.559 10.614 -4.084 1.00 93.12 80 PRO A C 1
ATOM 630 O O . PRO A 1 80 ? -2.920 10.183 -5.044 1.00 93.12 80 PRO A O 1
ATOM 633 N N . THR A 1 81 ? -3.729 11.920 -3.879 1.00 93.25 81 THR A N 1
ATOM 634 C CA . THR A 1 81 ? -3.188 12.987 -4.740 1.00 93.25 81 THR A CA 1
ATOM 635 C C . THR A 1 81 ? -2.201 13.887 -3.999 1.00 93.25 81 THR A C 1
ATOM 637 O O . THR A 1 81 ? -1.809 14.922 -4.529 1.00 93.25 81 THR A O 1
ATOM 640 N N . GLY A 1 82 ? -1.852 13.525 -2.760 1.00 90.94 82 GLY A N 1
ATOM 641 C CA . GLY A 1 82 ? -0.879 14.242 -1.944 1.00 90.94 82 GLY A CA 1
ATOM 642 C C . GLY A 1 82 ? 0.555 14.024 -2.419 1.00 90.94 82 GLY A C 1
ATOM 643 O O . GLY A 1 82 ? 0.811 13.626 -3.561 1.00 90.94 82 GLY A O 1
ATOM 644 N N . ASP A 1 83 ? 1.503 14.268 -1.519 1.00 90.88 83 ASP A N 1
ATOM 645 C CA . ASP A 1 83 ? 2.910 14.007 -1.802 1.00 90.88 83 ASP A CA 1
ATOM 646 C C . ASP A 1 83 ? 3.199 12.499 -1.970 1.00 90.88 83 ASP A C 1
ATOM 648 O O . ASP A 1 83 ? 2.332 11.629 -1.831 1.00 90.88 83 ASP A O 1
ATOM 652 N N . ALA A 1 84 ? 4.442 12.157 -2.314 1.00 89.44 84 ALA A N 1
ATOM 653 C CA . ALA A 1 84 ? 4.818 10.761 -2.511 1.00 89.44 84 ALA A CA 1
ATOM 654 C C . ALA A 1 84 ? 4.595 9.893 -1.255 1.00 89.44 84 ALA A C 1
ATOM 656 O O . ALA A 1 84 ? 4.224 8.725 -1.394 1.00 89.44 84 ALA A O 1
ATOM 657 N N . ALA A 1 85 ? 4.787 10.444 -0.052 1.00 90.19 85 ALA A N 1
ATOM 658 C CA . ALA A 1 85 ? 4.625 9.727 1.209 1.00 90.19 85 ALA A CA 1
ATOM 659 C C . ALA A 1 85 ? 3.145 9.516 1.564 1.00 90.19 85 ALA A C 1
ATOM 661 O O . ALA A 1 85 ? 2.763 8.417 1.978 1.00 90.19 85 ALA A O 1
ATOM 662 N N . ASP A 1 86 ? 2.301 10.520 1.340 1.00 91.25 86 ASP A N 1
ATOM 663 C CA . ASP A 1 86 ? 0.850 10.448 1.496 1.00 91.25 86 ASP A CA 1
ATOM 664 C C . ASP A 1 86 ? 0.259 9.395 0.564 1.00 91.25 86 ASP A C 1
ATOM 666 O O . ASP A 1 86 ? -0.521 8.543 1.000 1.00 91.25 86 ASP A O 1
ATOM 670 N N . ARG A 1 87 ? 0.686 9.405 -0.705 1.00 93.75 87 ARG A N 1
ATOM 671 C CA . ARG A 1 87 ? 0.259 8.436 -1.719 1.00 93.75 87 ARG A CA 1
ATOM 672 C C . ARG A 1 87 ? 0.667 7.021 -1.349 1.00 93.75 87 ARG A C 1
ATOM 674 O O . ARG A 1 87 ? -0.145 6.099 -1.430 1.00 93.75 87 ARG A O 1
ATOM 681 N N . LEU A 1 88 ? 1.914 6.843 -0.914 1.00 94.00 88 LEU A N 1
ATOM 682 C CA . LEU A 1 88 ? 2.416 5.557 -0.442 1.00 94.00 88 LEU A CA 1
ATOM 683 C C . LEU A 1 88 ? 1.566 5.051 0.729 1.00 94.00 88 LEU A C 1
ATOM 685 O O . LEU A 1 88 ? 1.047 3.934 0.689 1.00 94.00 88 LEU A O 1
ATOM 689 N N . THR A 1 89 ? 1.362 5.906 1.732 1.00 95.06 89 THR A N 1
ATOM 690 C CA . THR A 1 89 ? 0.569 5.586 2.922 1.00 95.06 89 THR A CA 1
ATOM 691 C C . THR A 1 89 ? -0.856 5.200 2.545 1.00 95.06 89 THR A C 1
ATOM 693 O O . THR A 1 89 ? -1.372 4.194 3.034 1.00 95.06 89 THR A O 1
ATOM 696 N N . HIS A 1 90 ? -1.473 5.940 1.625 1.00 95.69 90 HIS A N 1
ATOM 697 C CA . HIS A 1 90 ? -2.822 5.683 1.140 1.00 95.69 90 HIS A CA 1
ATOM 698 C C . HIS A 1 90 ? -2.939 4.292 0.506 1.00 95.69 90 HIS A C 1
ATOM 700 O O . HIS A 1 90 ? -3.757 3.475 0.936 1.00 95.69 90 HIS A O 1
ATOM 706 N N . HIS A 1 91 ? -2.078 3.978 -0.466 1.00 95.06 91 HIS A N 1
ATOM 707 C CA . HIS A 1 91 ? -2.129 2.701 -1.178 1.00 95.06 91 HIS A CA 1
ATOM 708 C C . HIS A 1 91 ? -1.867 1.501 -0.258 1.00 95.06 91 HIS A C 1
ATOM 710 O O . HIS A 1 91 ? -2.582 0.498 -0.341 1.00 95.06 91 HIS A O 1
ATOM 716 N N . PHE A 1 92 ? -0.910 1.601 0.669 1.00 96.25 92 PHE A N 1
ATOM 717 C CA . PHE A 1 92 ? -0.676 0.534 1.646 1.00 96.25 92 PHE A CA 1
ATOM 718 C C . PHE A 1 92 ? -1.836 0.373 2.631 1.00 96.25 92 PHE A C 1
ATOM 720 O O . PHE A 1 92 ? -2.201 -0.756 2.960 1.00 96.25 92 PHE A O 1
ATOM 727 N N . THR A 1 93 ? -2.465 1.470 3.056 1.00 96.56 93 THR A N 1
ATOM 728 C CA . THR A 1 93 ? -3.651 1.426 3.924 1.00 96.56 93 THR A CA 1
ATOM 729 C C . THR A 1 93 ? -4.812 0.718 3.234 1.00 96.56 93 THR A C 1
ATOM 731 O O . THR A 1 93 ? -5.442 -0.159 3.830 1.00 96.56 93 THR A O 1
ATOM 734 N N . CYS A 1 94 ? -5.058 1.018 1.955 1.00 94.81 94 CYS A N 1
ATOM 735 C CA . CYS A 1 94 ? -6.040 0.301 1.143 1.00 94.81 94 CYS A CA 1
ATOM 736 C C . CYS A 1 94 ? 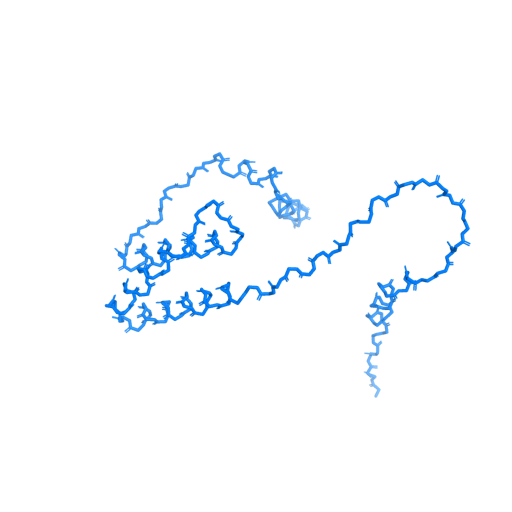-5.719 -1.198 1.066 1.00 94.81 94 CYS A C 1
ATOM 738 O O . CYS A 1 94 ? -6.593 -2.023 1.330 1.00 94.81 94 CYS A O 1
ATOM 740 N N . ALA A 1 95 ? -4.466 -1.561 0.783 1.00 94.88 95 ALA A N 1
ATOM 741 C CA . ALA A 1 95 ? -4.044 -2.959 0.701 1.00 94.88 95 ALA A CA 1
ATOM 742 C C . ALA A 1 95 ? -4.198 -3.712 2.038 1.00 94.88 95 ALA A C 1
ATOM 744 O O . ALA A 1 95 ? -4.663 -4.851 2.056 1.00 94.88 95 ALA A O 1
ATOM 745 N N . LEU A 1 96 ? -3.846 -3.087 3.167 1.00 95.19 96 LEU A N 1
ATOM 746 C CA . LEU A 1 96 ? -4.044 -3.645 4.513 1.00 95.19 96 LEU A CA 1
ATOM 747 C C . LEU A 1 96 ? -5.530 -3.830 4.838 1.00 95.19 96 LEU A C 1
ATOM 749 O O . LEU A 1 96 ? -5.911 -4.868 5.374 1.00 95.19 96 LEU A O 1
ATOM 753 N N . SER A 1 97 ? -6.373 -2.873 4.449 1.00 95.81 97 SER A N 1
ATOM 754 C CA . SER A 1 97 ? -7.827 -2.959 4.612 1.00 95.81 97 SER A CA 1
ATOM 755 C C . SER A 1 97 ? -8.440 -4.109 3.812 1.00 95.81 97 SER A C 1
ATOM 757 O O . SER A 1 97 ? -9.253 -4.863 4.346 1.00 95.81 97 SER A O 1
ATOM 759 N N . LEU A 1 98 ? -8.016 -4.291 2.557 1.00 94.19 98 LEU A N 1
ATOM 760 C CA . LEU A 1 98 ? -8.441 -5.419 1.723 1.00 94.19 98 LEU A CA 1
ATOM 761 C C . LEU A 1 98 ? -7.999 -6.754 2.327 1.00 94.19 98 LEU A C 1
ATOM 763 O O . LEU A 1 98 ? -8.821 -7.659 2.458 1.00 94.19 98 LEU A O 1
ATOM 767 N N . ARG A 1 99 ? -6.740 -6.850 2.777 1.00 94.19 99 ARG A N 1
ATOM 768 C CA . ARG A 1 99 ? -6.202 -8.050 3.433 1.00 94.19 99 ARG A CA 1
ATOM 769 C C . ARG A 1 99 ? -6.989 -8.424 4.685 1.00 94.19 99 ARG A C 1
ATOM 771 O O . ARG A 1 99 ? -7.329 -9.587 4.851 1.00 94.19 99 ARG A O 1
ATOM 778 N N . LEU A 1 100 ? -7.320 -7.448 5.531 1.00 93.06 100 LEU A N 1
ATOM 779 C CA . LEU A 1 100 ? -8.099 -7.675 6.752 1.00 93.06 100 LEU A CA 1
ATOM 780 C C . LEU A 1 100 ? -9.521 -8.176 6.456 1.00 93.06 100 LEU A C 1
ATOM 782 O O . LEU A 1 100 ? -10.099 -8.908 7.252 1.00 93.06 100 LEU A O 1
ATOM 786 N N . ARG A 1 101 ? -10.090 -7.790 5.310 1.00 92.00 101 ARG A N 1
ATOM 787 C CA . ARG A 1 101 ? -11.407 -8.251 4.848 1.00 92.00 101 ARG A CA 1
ATOM 788 C C . ARG A 1 101 ? -11.335 -9.512 3.983 1.00 92.00 101 ARG A C 1
ATOM 790 O O . ARG A 1 101 ? -12.370 -9.931 3.479 1.00 92.00 101 ARG A O 1
ATOM 797 N N . PHE A 1 102 ? -10.142 -10.081 3.787 1.00 89.19 102 PHE A N 1
ATOM 798 C CA . PHE A 1 102 ? -9.890 -11.199 2.873 1.00 89.19 102 PHE A CA 1
ATOM 799 C C . PHE A 1 102 ? -10.437 -10.953 1.453 1.00 89.19 102 PHE A C 1
ATOM 801 O O . PHE A 1 102 ? -10.897 -11.875 0.782 1.00 89.19 102 PHE A O 1
ATOM 808 N N . LEU A 1 103 ? -10.403 -9.695 0.995 1.00 87.62 103 LEU A N 1
ATOM 809 C CA . LEU A 1 103 ? -10.888 -9.305 -0.328 1.00 87.62 103 LEU A CA 1
ATOM 810 C C . LEU A 1 103 ? -9.775 -9.428 -1.380 1.00 87.62 103 LEU A C 1
ATOM 812 O O . LEU A 1 103 ? -8.639 -9.020 -1.113 1.00 87.62 103 LEU A O 1
ATOM 816 N N . PRO A 1 104 ? -10.087 -9.934 -2.586 1.00 79.38 104 PRO A N 1
ATOM 817 C CA . PRO A 1 104 ? -9.138 -9.953 -3.691 1.00 79.38 104 PRO A CA 1
ATOM 818 C C . PRO A 1 104 ? -8.837 -8.533 -4.191 1.00 79.38 104 PRO A C 1
ATOM 820 O O . PRO A 1 104 ? -9.653 -7.617 -4.062 1.00 79.38 104 PRO A O 1
ATOM 823 N N . ALA A 1 105 ? -7.655 -8.354 -4.786 1.00 75.25 105 ALA A N 1
ATOM 824 C CA . ALA A 1 105 ? -7.322 -7.121 -5.491 1.00 75.25 105 ALA A CA 1
ATOM 825 C C . ALA A 1 105 ? -8.214 -6.959 -6.736 1.00 75.25 105 ALA A C 1
ATOM 827 O O . ALA A 1 105 ? -8.575 -7.940 -7.385 1.00 75.25 105 ALA A O 1
ATOM 828 N N . SER A 1 106 ? -8.573 -5.713 -7.056 1.00 73.38 106 SER A N 1
ATOM 829 C CA . SER A 1 106 ? -9.368 -5.378 -8.245 1.00 73.38 106 SER A CA 1
ATOM 830 C C . SER A 1 106 ? -8.671 -5.847 -9.535 1.00 73.38 106 SER A C 1
ATOM 832 O O . SER A 1 106 ? -7.440 -5.801 -9.593 1.00 73.38 106 SER A O 1
ATOM 834 N N . PRO A 1 107 ? -9.423 -6.262 -10.574 1.00 66.38 107 PRO A N 1
ATOM 835 C CA . PRO A 1 107 ? -8.862 -6.715 -11.846 1.00 66.38 107 PRO A CA 1
ATOM 836 C C . PRO A 1 107 ? -7.949 -5.676 -12.514 1.00 66.38 107 PRO A C 1
ATOM 838 O O . PRO A 1 107 ? -8.168 -4.468 -12.415 1.00 66.38 107 PRO A O 1
ATOM 841 N N . HIS A 1 108 ? -6.923 -6.188 -13.200 1.00 65.81 108 HIS A N 1
ATOM 842 C CA . HIS A 1 108 ? -5.897 -5.415 -13.896 1.00 65.81 108 HIS A CA 1
ATOM 843 C C . HIS A 1 108 ? -6.447 -4.718 -15.149 1.00 65.81 108 HIS A C 1
ATOM 845 O O . HIS A 1 108 ? -7.080 -5.356 -15.988 1.00 65.81 108 HIS A O 1
ATOM 851 N N . ASP A 1 109 ? -6.138 -3.428 -15.308 1.00 76.81 109 ASP A N 1
ATOM 852 C CA . ASP A 1 109 ? -6.388 -2.678 -16.542 1.00 76.81 109 ASP A CA 1
ATOM 853 C C . ASP A 1 109 ? -5.192 -2.848 -17.503 1.00 76.81 109 ASP A C 1
ATOM 855 O O . ASP A 1 109 ? -4.075 -2.447 -17.156 1.00 76.81 109 ASP A O 1
ATOM 859 N N . PRO A 1 110 ? -5.371 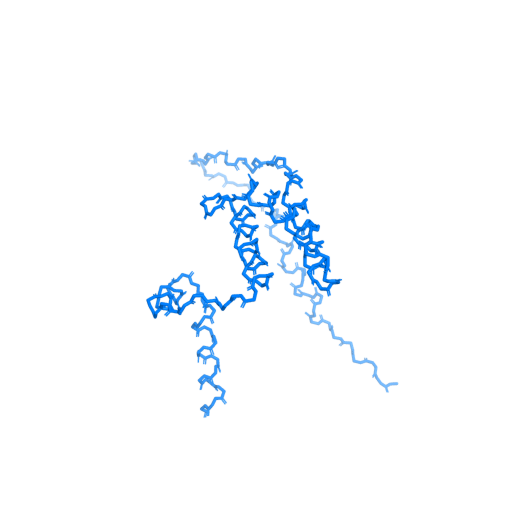-3.419 -18.709 1.00 74.75 110 PRO A N 1
ATOM 860 C CA . PRO A 1 110 ? -4.286 -3.569 -19.681 1.00 74.75 110 PRO A CA 1
ATOM 861 C C . PRO A 1 110 ? -3.681 -2.226 -20.124 1.00 74.75 110 PRO A C 1
ATOM 863 O O . PRO A 1 110 ? -2.498 -2.171 -20.468 1.00 74.75 110 PRO A O 1
ATOM 866 N N . ASN A 1 111 ? -4.435 -1.123 -20.059 1.00 80.44 111 ASN A N 1
ATOM 867 C CA . ASN A 1 111 ? -3.925 0.207 -20.405 1.00 80.44 111 ASN A CA 1
ATOM 868 C C . ASN A 1 111 ? -2.871 0.707 -19.408 1.00 80.44 111 ASN A C 1
ATOM 870 O O . ASN A 1 111 ? -2.006 1.509 -19.771 1.00 80.44 111 ASN A O 1
ATOM 874 N N . LEU A 1 112 ? -2.890 0.205 -18.168 1.00 81.19 112 LEU A N 1
ATOM 875 C CA . LEU A 1 112 ? -1.884 0.524 -17.156 1.00 81.19 112 LEU A CA 1
ATOM 876 C C . LEU A 1 112 ? -0.496 0.006 -17.553 1.00 81.19 112 LEU A C 1
ATOM 878 O O . LEU A 1 112 ? 0.499 0.689 -17.333 1.00 81.19 112 LEU A O 1
ATOM 882 N N . ILE A 1 113 ? -0.411 -1.179 -18.166 1.00 77.25 113 ILE A N 1
ATOM 883 C CA . ILE A 1 113 ? 0.872 -1.755 -18.605 1.00 77.25 113 ILE A CA 1
ATOM 884 C C . ILE A 1 113 ? 1.479 -0.904 -19.726 1.00 77.25 113 ILE A C 1
ATOM 886 O O . ILE A 1 113 ? 2.680 -0.621 -19.718 1.00 77.25 113 ILE A O 1
ATOM 890 N N . LEU A 1 114 ? 0.643 -0.450 -20.666 1.00 78.31 114 LEU A N 1
ATOM 891 C CA . LEU A 1 114 ? 1.091 0.390 -21.772 1.00 78.31 114 LEU A CA 1
ATOM 892 C C . LEU A 1 114 ? 1.572 1.764 -21.285 1.00 78.31 114 LEU A C 1
ATOM 894 O O . LEU A 1 114 ? 2.633 2.222 -21.711 1.00 78.31 114 LEU A O 1
ATOM 898 N N . SER A 1 115 ? 0.841 2.403 -20.368 1.00 81.25 115 SER A N 1
ATOM 899 C CA . SER A 1 115 ? 1.248 3.693 -19.796 1.00 81.25 115 SER A CA 1
ATOM 900 C C . SER A 1 115 ? 2.484 3.569 -18.895 1.00 81.25 115 SER A C 1
ATOM 902 O O . SER A 1 115 ? 3.374 4.418 -18.950 1.00 81.25 115 SER A O 1
ATOM 904 N N . PHE A 1 116 ? 2.624 2.476 -18.139 1.00 83.06 116 PHE A N 1
ATOM 905 C CA . PHE A 1 116 ? 3.798 2.225 -17.299 1.00 83.06 116 PHE A CA 1
ATOM 906 C C . PHE A 1 116 ? 5.094 2.077 -18.112 1.00 83.06 116 PHE A C 1
ATOM 908 O O . PHE A 1 116 ? 6.139 2.588 -17.702 1.00 83.06 116 PHE A O 1
ATOM 915 N N . ASN A 1 117 ? 5.022 1.453 -19.295 1.00 75.94 117 ASN A N 1
ATOM 916 C CA . ASN A 1 117 ? 6.141 1.356 -20.241 1.00 75.94 117 ASN A CA 1
ATOM 917 C C . ASN A 1 117 ? 6.611 2.738 -20.742 1.00 75.94 117 ASN A C 1
ATOM 919 O O . ASN A 1 117 ? 7.774 2.908 -21.108 1.00 75.94 117 ASN A O 1
ATOM 923 N N . GLN A 1 118 ? 5.722 3.734 -20.762 1.00 82.25 118 GLN A N 1
ATOM 924 C CA . GLN A 1 118 ? 6.058 5.105 -21.157 1.00 82.25 118 GLN A CA 1
ATOM 925 C C . GLN A 1 118 ? 6.622 5.934 -19.998 1.00 82.25 118 GLN A C 1
ATOM 927 O O . GLN A 1 118 ? 7.420 6.835 -20.236 1.00 82.25 118 GLN A O 1
ATOM 932 N N . LEU A 1 119 ? 6.232 5.625 -18.759 1.00 84.38 119 LEU A N 1
ATOM 933 C CA . LEU A 1 119 ? 6.611 6.398 -17.576 1.00 84.38 119 LEU A CA 1
ATOM 934 C C . LEU A 1 119 ? 7.945 5.954 -16.962 1.00 84.38 119 LEU A C 1
ATOM 936 O O . LEU A 1 119 ? 8.635 6.762 -16.345 1.00 84.38 119 LEU A O 1
ATOM 940 N N . THR A 1 120 ? 8.307 4.674 -17.094 1.00 84.50 120 THR A N 1
ATOM 941 C CA . THR A 1 120 ? 9.500 4.123 -16.436 1.00 84.50 120 THR A CA 1
ATOM 942 C C . THR A 1 120 ? 10.289 3.176 -17.344 1.00 84.50 120 THR A C 1
ATOM 944 O O . THR A 1 120 ? 9.705 2.478 -18.178 1.00 84.50 120 THR A O 1
ATOM 947 N N . PRO A 1 121 ? 11.624 3.092 -17.183 1.00 89.31 121 PRO A N 1
ATOM 948 C CA . PRO A 1 121 ? 12.456 2.243 -18.032 1.00 89.31 121 PRO A CA 1
ATOM 949 C C . PRO A 1 121 ? 12.415 0.759 -17.640 1.00 89.31 121 PRO A C 1
ATOM 951 O O . PRO A 1 121 ? 12.877 -0.072 -18.418 1.00 89.31 121 PRO A O 1
ATOM 954 N N . PHE A 1 122 ? 11.874 0.401 -16.468 1.00 88.94 122 PHE A N 1
ATOM 955 C CA . PHE A 1 122 ? 12.007 -0.942 -15.890 1.00 88.94 122 PHE A CA 1
ATOM 956 C C . PHE A 1 122 ? 11.490 -2.046 -16.813 1.00 88.94 122 PHE A C 1
ATOM 958 O O . PHE A 1 122 ? 12.188 -3.025 -17.057 1.00 88.94 122 PHE A O 1
ATOM 965 N N . HIS A 1 123 ? 10.304 -1.858 -17.395 1.00 84.81 123 HIS A N 1
ATOM 966 C CA . HIS A 1 123 ? 9.711 -2.860 -18.279 1.00 84.81 123 HIS A CA 1
ATOM 967 C C . HIS A 1 123 ? 10.518 -3.046 -19.575 1.00 84.81 123 HIS A C 1
ATOM 969 O O . HIS A 1 123 ? 10.669 -4.165 -20.061 1.00 84.81 123 HIS A O 1
ATOM 975 N N . ARG A 1 124 ? 11.066 -1.958 -20.138 1.00 87.12 124 ARG A N 1
ATOM 976 C CA . ARG A 1 124 ? 11.917 -2.026 -21.339 1.00 87.12 124 ARG A CA 1
ATOM 977 C C . ARG A 1 124 ? 13.254 -2.680 -21.030 1.00 87.12 124 ARG A C 1
ATOM 979 O O . ARG A 1 124 ? 13.690 -3.527 -21.798 1.00 87.12 124 ARG A O 1
ATOM 986 N N . PHE A 1 125 ? 13.863 -2.317 -19.903 1.00 92.00 125 PHE A N 1
ATOM 987 C CA . PHE A 1 125 ? 15.099 -2.922 -19.428 1.00 92.00 125 PHE A CA 1
ATOM 988 C C . PHE A 1 125 ? 14.943 -4.440 -19.286 1.00 92.00 125 PHE A C 1
ATOM 990 O O . PHE A 1 125 ? 15.662 -5.181 -19.947 1.00 92.00 125 PHE A O 1
ATOM 997 N N . SER A 1 126 ? 13.939 -4.905 -18.534 1.00 89.94 126 SER A N 1
ATOM 998 C CA . SER A 1 126 ? 13.683 -6.339 -18.358 1.00 89.94 126 SER A CA 1
ATOM 999 C C . SER A 1 126 ? 13.477 -7.068 -19.687 1.00 89.94 126 SER A C 1
ATOM 1001 O O . SER A 1 126 ? 14.057 -8.131 -19.886 1.00 89.94 126 SER A O 1
ATOM 1003 N N . HIS A 1 127 ? 12.699 -6.491 -20.612 1.00 88.12 127 HIS A N 1
ATOM 1004 C CA . HIS A 1 127 ? 12.474 -7.084 -21.934 1.00 88.12 127 HIS A CA 1
ATOM 1005 C C . HIS A 1 127 ? 13.757 -7.198 -22.759 1.00 88.12 127 HIS A C 1
ATOM 1007 O O . HIS A 1 127 ? 14.031 -8.256 -23.317 1.00 88.12 127 HIS A O 1
ATOM 1013 N N . LEU A 1 128 ? 14.542 -6.123 -22.852 1.00 93.12 128 LEU A N 1
ATOM 1014 C CA . LEU A 1 128 ? 15.769 -6.123 -23.648 1.00 93.12 128 LEU A CA 1
ATOM 1015 C C . LEU A 1 128 ? 16.787 -7.119 -23.090 1.00 93.12 128 LEU A C 1
ATOM 1017 O O . LEU A 1 128 ? 17.340 -7.905 -23.853 1.00 93.12 128 LEU A O 1
ATOM 1021 N N . THR A 1 129 ? 16.981 -7.139 -21.771 1.00 94.38 129 THR A N 1
ATOM 1022 C CA . THR A 1 129 ? 17.925 -8.055 -21.121 1.00 94.38 129 THR A CA 1
ATOM 1023 C C . THR A 1 129 ? 17.480 -9.512 -21.229 1.00 94.38 129 THR A C 1
ATOM 1025 O O . THR A 1 129 ? 18.303 -10.371 -21.527 1.00 94.38 129 THR A O 1
ATOM 1028 N N . ALA A 1 130 ? 16.189 -9.808 -21.042 1.00 93.50 130 ALA A N 1
ATOM 1029 C CA . ALA A 1 130 ? 15.674 -11.168 -21.204 1.00 93.50 130 ALA A CA 1
ATOM 1030 C C . ALA A 1 130 ? 15.833 -11.661 -22.647 1.00 93.50 130 ALA A C 1
ATOM 1032 O O . ALA A 1 130 ? 16.326 -12.762 -22.872 1.00 93.50 130 ALA A O 1
ATOM 1033 N N . ASN A 1 131 ? 15.488 -10.823 -23.627 1.00 91.81 131 ASN A N 1
ATOM 1034 C CA . ASN A 1 131 ? 15.630 -11.170 -25.038 1.00 91.81 131 ASN A CA 1
ATOM 1035 C C . ASN A 1 131 ? 17.094 -11.432 -25.417 1.00 91.81 131 ASN A C 1
ATOM 1037 O O . ASN A 1 131 ? 17.360 -12.340 -26.193 1.00 91.81 131 ASN A O 1
ATOM 1041 N N . GLN A 1 132 ? 18.038 -10.679 -24.847 1.00 90.75 132 GLN A N 1
ATOM 1042 C CA . GLN A 1 132 ? 19.474 -10.887 -25.060 1.00 90.75 132 GLN A CA 1
ATOM 1043 C C . GLN A 1 132 ? 20.032 -12.145 -24.385 1.00 90.75 132 GLN A C 1
ATOM 1045 O O . GLN A 1 132 ? 21.093 -12.604 -24.782 1.00 90.75 132 GLN A O 1
ATOM 1050 N N . ALA A 1 133 ? 19.365 -12.675 -23.360 1.00 91.38 133 ALA A N 1
ATOM 1051 C CA . ALA A 1 133 ? 19.797 -13.888 -22.666 1.00 91.38 133 ALA A CA 1
ATOM 1052 C C . ALA A 1 133 ? 19.208 -15.173 -23.274 1.00 91.38 133 ALA A C 1
ATOM 1054 O O . ALA A 1 133 ? 19.725 -16.259 -23.026 1.00 91.38 133 ALA A O 1
ATOM 1055 N N . ILE A 1 134 ? 18.093 -15.053 -24.001 1.00 90.06 134 ILE A N 1
ATOM 1056 C CA . ILE A 1 134 ? 17.392 -16.177 -24.641 1.00 90.06 134 ILE A CA 1
ATOM 1057 C C . ILE A 1 134 ? 17.950 -16.468 -26.042 1.00 90.06 134 ILE A C 1
ATOM 1059 O O . ILE A 1 134 ? 17.925 -17.622 -26.469 1.00 90.06 134 ILE A O 1
ATOM 1063 N N . LEU A 1 135 ? 18.391 -15.426 -26.754 1.00 70.00 135 LEU A N 1
ATOM 1064 C CA . LEU A 1 135 ? 19.021 -15.510 -28.077 1.00 70.00 135 LEU A CA 1
ATOM 1065 C C . LEU A 1 135 ? 20.496 -15.910 -27.969 1.00 70.00 135 LEU A C 1
ATOM 1067 O O . LEU A 1 135 ? 20.940 -16.666 -28.861 1.00 70.00 135 LEU A O 1
#

Sequence (135 aa):
MLTISTPCLDQMLTSFTSHEEEHNQQKQHQHLLIHPRREPVSTRPAQSHCLLLRCAELIHHADFAAARHAISILSANSSPTGDAADRLTHHFTCALSLRLRFLPASPHDPNLILSFNQLTPFHRFSHLTANQAIL

Organism: NCBI:txid112615

Foldseek 3Di:
DDDDDDPPPVVVVVVVVPPDDDDDDDDDDDDPPPDPPPDPPDCVLVVLVVLLVVLVVCVVVVVLVVNVVSLVVLCVQADCPDDPSSVVSNVSSVVSVCVSVVHDDDDDDPVCVVVVVVVDCVVVVVVVVVVVVVD

InterPro domains:
  IPR005202 Transcription factor GRAS [PF03514] (51-135)
  IPR005202 Transcription factor GRAS [PS50985] (39-135)
  IPR005202 Transcription factor GRAS [PTHR31636] (47-135)

pLDDT: mean 75.47, std 22.41, range [34.03, 97.69]

Radius of gyration: 24.38 Å; Cα contacts (8 Å, |Δi|>4): 60; chains: 1; bounding box: 62×55×45 Å

Mean predicted aligned error: 15.8 Å

Secondary structure (DSSP, 8-state):
------THHHHHHHTTS---S---------------------SHHHHHHHHHHHHHHHHHTT-HHHHHHHHHHHHHT--TTS-HHHHHHHHHHHHHHHHHTTPPPPPPPHHHHHHHHHH-SHHHHHHHHHHHHH-